Protein AF-A0A7R9UNY6-F1 (afdb_monomer)

InterPro domains:
  IPR018799 TRAF3-interacting protein 1 [PTHR31363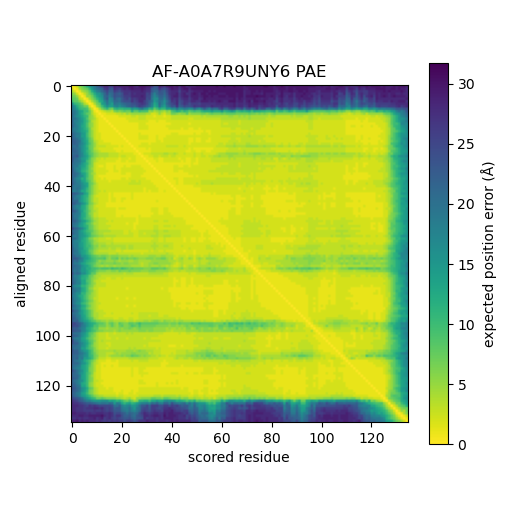] (15-130)
  IPR040468 TRAF3-interacting protein 1, N-terminal [PF10243] (16-125)
  IPR042576 TRAF3-interacting protein 1, N-terminal domain superfamily [G3DSA:1.10.418.50] (14-132)

Radius of gyration: 16.56 Å; Cα contacts (8 Å, |Δi|>4): 130; chains: 1; bounding box: 42×51×49 Å

Structure (mmCIF, N/CA/C/O backbone):
data_AF-A0A7R9UNY6-F1
#
_entry.id   AF-A0A7R9UNY6-F1
#
loop_
_atom_site.group_PDB
_atom_site.id
_atom_site.type_symbol
_atom_site.label_atom_id
_atom_site.label_alt_id
_atom_site.label_comp_id
_atom_site.label_asym_id
_atom_site.label_entity_id
_atom_site.label_seq_id
_atom_site.pdbx_PDB_ins_code
_atom_site.Cartn_x
_atom_site.Cartn_y
_atom_site.Cartn_z
_atom_site.occupancy
_atom_site.B_iso_or_equiv
_atom_site.auth_seq_id
_atom_site.auth_comp_id
_atom_site.auth_asym_id
_atom_site.auth_atom_id
_atom_site.pdbx_PDB_model_num
ATOM 1 N N . MET A 1 1 ? 22.521 -38.768 -26.099 1.00 40.94 1 MET A N 1
ATOM 2 C CA . MET A 1 1 ? 22.878 -37.337 -26.004 1.00 40.94 1 MET A CA 1
ATOM 3 C C . MET A 1 1 ? 21.891 -36.670 -25.063 1.00 40.94 1 MET A C 1
ATOM 5 O O . MET A 1 1 ? 20.779 -36.364 -25.465 1.00 40.94 1 MET A O 1
ATOM 9 N N . ALA A 1 2 ? 22.255 -36.593 -23.783 1.00 45.62 2 ALA A N 1
ATOM 10 C CA . ALA A 1 2 ? 21.424 -36.016 -22.734 1.00 45.62 2 ALA A CA 1
ATOM 11 C C . ALA A 1 2 ? 21.768 -34.532 -22.574 1.00 45.62 2 ALA A C 1
ATOM 13 O O . ALA A 1 2 ? 22.939 -34.171 -22.504 1.00 45.62 2 ALA A O 1
ATOM 14 N N . GLY A 1 3 ? 20.742 -33.692 -22.529 1.00 42.59 3 GLY A N 1
ATOM 15 C CA . GLY A 1 3 ? 20.882 -32.250 -22.363 1.00 42.59 3 GLY A CA 1
ATOM 16 C C . GLY A 1 3 ? 19.524 -31.570 -22.271 1.00 42.59 3 GLY A C 1
ATOM 17 O O . GLY A 1 3 ? 19.276 -30.595 -22.972 1.00 42.59 3 GLY A O 1
ATOM 18 N N . LEU A 1 4 ? 18.620 -32.115 -21.449 1.00 45.69 4 LEU A N 1
ATOM 19 C CA . LEU A 1 4 ? 17.425 -31.392 -21.021 1.00 45.69 4 LEU A CA 1
ATOM 20 C C . LEU A 1 4 ? 17.904 -30.160 -20.247 1.00 45.69 4 LEU A C 1
ATOM 22 O O . LEU A 1 4 ? 18.421 -30.277 -19.138 1.00 45.69 4 LEU A O 1
ATOM 26 N N . ARG A 1 5 ? 17.780 -28.984 -20.871 1.00 49.97 5 ARG A N 1
ATOM 27 C CA . ARG A 1 5 ? 17.900 -27.685 -20.204 1.00 49.97 5 ARG A CA 1
ATOM 28 C C . ARG A 1 5 ? 16.877 -27.661 -19.071 1.00 49.97 5 ARG A C 1
ATOM 30 O O . ARG A 1 5 ? 15.694 -27.443 -19.309 1.00 49.97 5 ARG A O 1
ATOM 37 N N . LEU A 1 6 ? 17.342 -27.903 -17.851 1.00 50.88 6 LEU A N 1
ATOM 38 C CA . LEU A 1 6 ? 16.624 -27.519 -16.648 1.00 50.88 6 LEU A CA 1
ATOM 39 C C . LEU A 1 6 ? 16.452 -26.004 -16.743 1.00 50.88 6 LEU A C 1
ATOM 41 O O . LEU A 1 6 ? 17.433 -25.260 -16.714 1.00 50.88 6 LEU A O 1
ATOM 45 N N . HIS A 1 7 ? 15.220 -25.547 -16.948 1.00 54.34 7 HIS A N 1
ATOM 46 C CA . HIS A 1 7 ? 14.888 -24.170 -16.637 1.00 54.34 7 HIS A CA 1
ATOM 47 C C . HIS A 1 7 ? 15.286 -23.971 -15.173 1.00 54.34 7 HIS A C 1
ATOM 49 O O . HIS A 1 7 ? 14.813 -24.697 -14.303 1.00 54.34 7 HIS A O 1
ATOM 55 N N . ASP A 1 8 ? 16.224 -23.059 -14.928 1.00 51.81 8 ASP A N 1
ATOM 56 C CA . ASP A 1 8 ? 16.627 -22.616 -13.597 1.00 51.81 8 ASP A CA 1
ATOM 57 C C . ASP A 1 8 ? 15.397 -21.945 -12.965 1.00 51.81 8 ASP A C 1
ATOM 59 O O . ASP A 1 8 ? 15.185 -20.736 -13.073 1.00 51.81 8 ASP A O 1
ATOM 63 N N . GLU A 1 9 ? 14.491 -22.756 -12.417 1.00 55.16 9 GLU A N 1
ATOM 64 C CA . GLU A 1 9 ? 13.280 -22.313 -11.740 1.00 55.16 9 GLU A CA 1
ATOM 65 C C . GLU A 1 9 ? 13.723 -21.738 -10.391 1.00 55.16 9 GLU A C 1
ATOM 67 O O . GLU A 1 9 ? 13.683 -22.386 -9.341 1.00 55.16 9 GLU A O 1
ATOM 72 N N . LYS A 1 10 ? 14.273 -20.519 -10.434 1.00 73.44 10 LYS A N 1
ATOM 73 C CA . LYS A 1 10 ? 14.664 -19.773 -9.242 1.00 73.44 10 LYS A CA 1
ATOM 74 C C . LYS A 1 10 ? 13.431 -19.611 -8.374 1.00 73.44 10 LYS A C 1
ATOM 76 O O . LYS A 1 10 ? 12.559 -18.788 -8.655 1.00 73.44 10 LYS A O 1
ATOM 81 N N . ARG A 1 11 ? 13.373 -20.413 -7.308 1.00 84.12 11 ARG A N 1
ATOM 82 C CA . ARG A 1 11 ? 12.354 -20.285 -6.272 1.00 84.12 11 ARG A CA 1
ATOM 83 C C . ARG A 1 11 ? 12.286 -18.819 -5.834 1.00 84.12 11 ARG A C 1
ATOM 85 O O . ARG A 1 11 ? 13.337 -18.220 -5.579 1.00 84.12 11 ARG A O 1
ATOM 92 N N . PRO A 1 12 ? 11.082 -18.229 -5.766 1.00 91.69 12 PRO A N 1
ATOM 93 C CA . PRO A 1 12 ? 10.946 -16.850 -5.338 1.00 91.69 12 PRO A CA 1
ATOM 94 C C . PRO A 1 12 ? 11.483 -16.688 -3.908 1.00 91.69 12 PRO A C 1
ATOM 96 O O . PRO A 1 12 ? 11.432 -17.639 -3.120 1.00 91.69 12 PRO A O 1
ATOM 99 N N . PRO A 1 13 ? 11.994 -15.499 -3.547 1.00 95.44 13 PRO A N 1
ATOM 100 C CA . PRO A 1 13 ? 12.442 -15.238 -2.187 1.00 95.44 13 PRO A CA 1
ATOM 101 C C . PRO A 1 13 ? 11.347 -15.530 -1.161 1.00 95.44 13 PRO A C 1
ATOM 103 O O . PRO A 1 13 ? 10.162 -15.337 -1.434 1.00 95.44 13 PRO A O 1
ATOM 106 N N . GLN A 1 14 ? 11.740 -15.918 0.053 1.00 96.62 14 GLN A N 1
ATOM 107 C CA . GLN A 1 14 ? 10.787 -16.267 1.112 1.00 96.62 14 GLN A CA 1
ATOM 108 C C . GLN A 1 14 ? 9.784 -15.144 1.409 1.00 96.62 14 GLN A C 1
ATOM 110 O O . GLN A 1 14 ? 8.609 -15.428 1.603 1.00 96.62 14 GLN A O 1
ATOM 115 N N . PHE A 1 15 ? 10.202 -13.872 1.365 1.00 96.50 15 PHE A N 1
ATOM 116 C CA . PHE A 1 15 ? 9.286 -12.746 1.579 1.00 96.50 15 PHE A CA 1
ATOM 117 C C . PHE A 1 15 ? 8.194 -12.649 0.500 1.00 96.50 15 PHE A C 1
ATOM 119 O O . PHE A 1 15 ? 7.087 -12.226 0.799 1.00 96.50 15 PHE A O 1
ATOM 126 N N . VAL A 1 16 ? 8.465 -13.067 -0.742 1.00 97.88 16 VAL A N 1
ATOM 127 C CA . VAL A 1 16 ? 7.454 -13.096 -1.812 1.00 97.88 16 VAL A CA 1
ATOM 128 C C . VAL A 1 16 ? 6.431 -14.184 -1.520 1.00 97.88 16 VAL A C 1
ATOM 130 O O . VAL A 1 16 ? 5.231 -13.927 -1.550 1.00 97.88 16 VAL A O 1
ATOM 133 N N . VAL A 1 17 ? 6.913 -15.386 -1.194 1.00 97.69 17 VAL A N 1
ATOM 134 C CA . VAL A 1 17 ? 6.066 -16.533 -0.841 1.00 97.69 17 VAL A CA 1
ATOM 135 C C . VAL A 1 17 ? 5.190 -16.201 0.366 1.00 97.69 17 VAL A C 1
ATOM 137 O O . VAL A 1 17 ? 3.988 -16.453 0.346 1.00 97.69 17 VAL A O 1
ATOM 140 N N . GLN A 1 18 ? 5.770 -15.566 1.385 1.00 98.12 18 GLN A N 1
ATOM 141 C CA . GLN A 1 18 ? 5.042 -15.147 2.575 1.00 98.12 18 GLN A CA 1
ATOM 142 C C . GLN A 1 18 ? 3.929 -14.156 2.227 1.00 98.12 18 GLN A C 1
ATOM 144 O O . GLN A 1 18 ? 2.800 -14.357 2.662 1.00 98.12 18 GLN A O 1
ATOM 149 N N . THR A 1 19 ? 4.199 -13.139 1.400 1.00 98.25 19 THR A N 1
ATOM 150 C CA . THR A 1 19 ? 3.162 -12.197 0.943 1.00 98.25 19 THR A CA 1
ATOM 151 C C . THR A 1 19 ? 2.049 -12.903 0.172 1.00 98.25 19 THR A C 1
ATOM 153 O O . THR A 1 19 ? 0.876 -12.608 0.384 1.00 98.25 19 THR A O 1
ATOM 156 N N . GLN A 1 20 ? 2.388 -13.858 -0.701 1.00 98.25 20 GLN A N 1
ATOM 157 C CA . GLN A 1 20 ? 1.392 -14.643 -1.437 1.00 98.25 20 GLN A CA 1
ATOM 158 C C . GLN A 1 20 ? 0.479 -15.429 -0.492 1.00 98.25 20 GLN A C 1
ATOM 160 O O . GLN A 1 20 ? -0.733 -15.439 -0.689 1.00 98.25 20 GLN A O 1
ATOM 165 N N . MET A 1 21 ? 1.043 -16.048 0.547 1.00 97.25 21 MET A N 1
ATOM 166 C CA . MET A 1 21 ? 0.281 -16.817 1.531 1.00 97.25 21 MET A CA 1
ATOM 167 C C . MET A 1 21 ? -0.551 -15.927 2.457 1.00 97.25 21 MET A C 1
ATOM 169 O O . MET A 1 21 ? -1.710 -16.233 2.727 1.00 97.25 21 MET A O 1
ATOM 173 N N . THR A 1 22 ? 0.006 -14.833 2.978 1.00 97.25 22 THR A N 1
ATOM 174 C CA . THR A 1 22 ? -0.705 -13.991 3.949 1.00 97.25 22 THR A CA 1
ATOM 175 C C . THR A 1 22 ? -1.784 -13.161 3.269 1.00 97.25 22 THR A C 1
ATOM 177 O O . THR A 1 22 ? -2.957 -13.257 3.635 1.00 97.25 22 THR A O 1
ATOM 180 N N . LEU A 1 23 ? -1.405 -12.395 2.247 1.00 97.25 23 LEU A N 1
ATOM 181 C CA . LEU A 1 23 ? -2.290 -11.461 1.565 1.00 97.25 23 LEU A CA 1
ATOM 182 C C . LEU A 1 23 ? -3.210 -12.162 0.559 1.00 97.25 23 LEU A C 1
ATOM 184 O O . LEU A 1 23 ? -4.343 -11.729 0.383 1.00 97.25 23 LEU A O 1
ATOM 188 N N . GLY A 1 24 ? -2.790 -13.281 -0.042 1.00 96.81 24 GLY A N 1
ATOM 189 C CA . GLY A 1 24 ? -3.650 -14.071 -0.937 1.00 96.81 24 GLY A CA 1
ATOM 190 C C . GLY A 1 24 ? -4.854 -14.716 -0.239 1.00 96.81 24 GLY A C 1
ATOM 191 O O . GLY A 1 24 ? -5.814 -15.092 -0.899 1.00 96.81 24 GLY A O 1
ATOM 192 N N . ASN A 1 25 ? -4.834 -14.795 1.095 1.00 94.62 25 ASN A N 1
ATOM 193 C CA . ASN A 1 25 ? -5.989 -15.178 1.912 1.00 94.62 25 ASN A CA 1
ATOM 194 C C . ASN A 1 25 ? -6.919 -13.993 2.243 1.00 94.62 25 ASN A C 1
ATOM 196 O O . ASN A 1 25 ? -7.971 -14.195 2.839 1.00 94.62 25 ASN A O 1
ATOM 200 N N . VAL A 1 26 ? -6.510 -12.762 1.927 1.00 95.88 26 VAL A N 1
ATOM 201 C CA . VAL A 1 26 ? -7.267 -11.527 2.190 1.00 95.88 26 VAL A CA 1
ATOM 202 C C . VAL A 1 26 ? -7.914 -10.998 0.912 1.00 95.88 26 VAL A C 1
ATOM 204 O O . VAL A 1 26 ? -9.050 -10.536 0.949 1.00 95.88 26 VAL A O 1
ATOM 207 N N . ILE A 1 27 ? -7.204 -11.075 -0.217 1.00 96.62 27 ILE A N 1
ATOM 208 C CA . ILE A 1 27 ? -7.660 -10.553 -1.508 1.00 96.62 27 ILE A CA 1
ATOM 209 C C . ILE A 1 27 ? -7.579 -11.621 -2.597 1.00 96.62 27 ILE A C 1
ATOM 211 O O . ILE A 1 27 ? -6.671 -12.449 -2.611 1.00 96.62 27 ILE A O 1
ATOM 215 N N . THR A 1 28 ? -8.492 -11.558 -3.566 1.00 94.31 28 THR A N 1
ATOM 216 C CA . THR A 1 28 ? -8.493 -12.454 -4.741 1.00 94.31 28 THR A CA 1
ATOM 217 C C . THR A 1 28 ? -7.907 -11.799 -5.995 1.00 94.31 28 THR A C 1
ATOM 219 O O . THR A 1 28 ? -7.582 -12.480 -6.972 1.00 94.31 28 THR A O 1
ATOM 222 N N . ARG A 1 29 ? -7.737 -10.473 -5.975 1.00 94.62 29 ARG A N 1
ATOM 223 C CA . ARG A 1 29 ? -7.187 -9.666 -7.067 1.00 94.62 29 ARG A CA 1
ATOM 224 C C . ARG A 1 29 ? -6.439 -8.445 -6.510 1.00 94.62 29 ARG A C 1
ATOM 226 O O . ARG A 1 29 ? -6.810 -7.948 -5.458 1.00 94.62 29 ARG A O 1
ATOM 233 N N . PRO A 1 30 ? -5.412 -7.932 -7.206 1.00 96.25 30 PRO A N 1
ATOM 234 C CA . PRO A 1 30 ? -4.759 -8.521 -8.378 1.00 96.25 30 PRO A CA 1
ATOM 235 C C . PRO A 1 30 ? -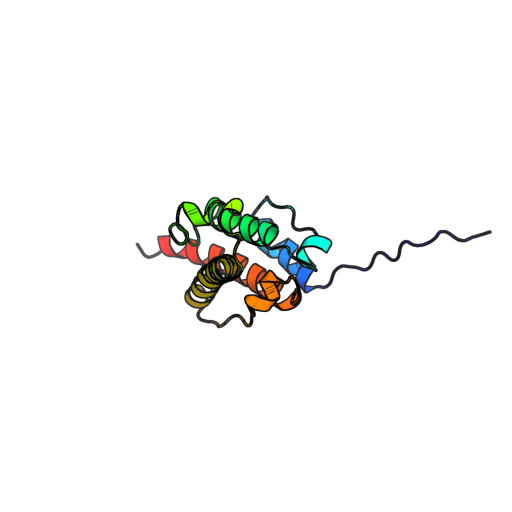4.018 -9.830 -8.041 1.00 96.25 30 PRO A C 1
ATOM 237 O O . PRO A 1 30 ? -3.788 -10.150 -6.878 1.00 96.25 30 PRO A O 1
ATOM 240 N N . ARG A 1 31 ? -3.624 -10.609 -9.061 1.00 96.94 31 ARG A N 1
ATOM 241 C CA . ARG A 1 31 ? -2.847 -11.842 -8.841 1.00 96.94 31 ARG A CA 1
ATOM 242 C C . ARG A 1 31 ? -1.465 -11.509 -8.277 1.00 96.94 31 ARG A C 1
ATOM 244 O O . ARG A 1 31 ? -0.676 -10.818 -8.922 1.00 96.94 31 ARG A O 1
ATOM 251 N N . LEU A 1 32 ? -1.149 -12.068 -7.114 1.00 97.69 32 LEU A N 1
ATOM 252 C CA . LEU A 1 32 ? 0.121 -11.872 -6.413 1.00 97.69 32 LEU A CA 1
ATOM 253 C C . LEU A 1 32 ? 1.231 -12.737 -7.028 1.00 97.69 32 LEU A C 1
ATOM 255 O O . LEU A 1 32 ? 1.642 -13.744 -6.464 1.00 97.69 32 LEU A O 1
ATOM 259 N N . THR A 1 33 ? 1.698 -12.399 -8.227 1.00 96.94 33 THR A N 1
ATOM 260 C CA . THR A 1 33 ? 2.770 -13.162 -8.891 1.00 96.94 33 THR A CA 1
ATOM 261 C C . THR A 1 33 ? 4.151 -12.740 -8.388 1.00 96.94 33 THR A C 1
ATOM 263 O O . THR A 1 33 ? 4.361 -11.582 -8.025 1.00 96.94 33 THR A O 1
ATOM 266 N N . ALA A 1 34 ? 5.119 -13.660 -8.398 1.00 96.25 34 ALA A N 1
ATOM 267 C CA . ALA A 1 34 ? 6.480 -13.351 -7.961 1.00 96.25 34 ALA A CA 1
ATOM 268 C C . ALA A 1 34 ? 7.136 -12.183 -8.731 1.00 96.25 34 ALA A C 1
ATOM 270 O O . ALA A 1 34 ? 7.721 -11.325 -8.073 1.00 96.25 34 ALA A O 1
ATOM 271 N N . PRO A 1 35 ? 7.007 -12.060 -10.071 1.00 95.75 35 PRO A N 1
ATOM 272 C CA . PRO A 1 35 ? 7.557 -10.916 -10.802 1.00 95.75 35 PRO A CA 1
ATOM 273 C C . PRO A 1 35 ? 6.978 -9.569 -10.353 1.00 95.75 35 PRO A C 1
ATOM 275 O O . PRO A 1 35 ? 7.725 -8.604 -10.200 1.00 95.75 35 PRO A O 1
ATOM 278 N N . LEU A 1 36 ? 5.667 -9.507 -10.089 1.00 96.56 36 LEU A N 1
ATOM 279 C CA . LEU A 1 36 ? 5.021 -8.286 -9.601 1.00 96.56 36 LEU A CA 1
ATOM 280 C C . LEU A 1 36 ? 5.450 -7.958 -8.171 1.00 96.56 36 LEU A C 1
ATOM 282 O O . LEU A 1 36 ? 5.704 -6.804 -7.866 1.00 96.56 36 LEU A O 1
ATOM 286 N N . LEU A 1 37 ? 5.595 -8.955 -7.299 1.00 97.19 37 LEU A N 1
ATOM 287 C CA . LEU A 1 37 ? 6.052 -8.730 -5.926 1.00 97.19 37 LEU A CA 1
ATOM 288 C C . LEU A 1 37 ? 7.548 -8.392 -5.834 1.00 97.19 37 LEU A C 1
ATOM 290 O O . LEU A 1 37 ? 7.961 -7.740 -4.879 1.00 97.19 37 LEU A O 1
ATOM 294 N N . LEU A 1 38 ? 8.361 -8.798 -6.813 1.00 96.50 38 LEU A N 1
ATOM 295 C CA . LEU A 1 38 ? 9.780 -8.438 -6.898 1.00 96.50 38 LEU A CA 1
ATOM 296 C C . LEU A 1 38 ? 10.016 -7.024 -7.438 1.00 96.50 38 LEU A C 1
ATOM 298 O O . LEU A 1 38 ? 11.039 -6.424 -7.124 1.00 96.50 38 LEU A O 1
ATOM 302 N N . LYS A 1 39 ? 9.102 -6.493 -8.252 1.00 96.00 39 LYS A N 1
ATOM 303 C CA . LYS A 1 39 ? 9.171 -5.118 -8.758 1.00 96.00 39 LYS A CA 1
ATOM 304 C C . LYS A 1 39 ? 7.760 -4.534 -8.863 1.00 96.00 39 LYS A C 1
ATOM 306 O O . LYS A 1 39 ? 7.237 -4.426 -9.972 1.00 96.00 39 LYS A O 1
ATOM 311 N N . PRO A 1 40 ? 7.127 -4.200 -7.726 1.00 94.50 40 PRO A N 1
ATOM 312 C CA . PRO A 1 40 ? 5.724 -3.814 -7.708 1.00 94.50 40 PRO A CA 1
ATOM 313 C C . PRO A 1 40 ? 5.540 -2.438 -8.350 1.00 94.50 40 PRO A C 1
ATOM 315 O O . PRO A 1 40 ? 6.025 -1.447 -7.806 1.00 94.50 40 PRO A O 1
ATOM 318 N N . PRO A 1 41 ? 4.851 -2.334 -9.502 1.00 94.75 41 PRO A N 1
ATOM 319 C CA . PRO A 1 41 ? 4.519 -1.034 -10.063 1.00 94.75 41 PRO A CA 1
ATOM 320 C C . PRO A 1 41 ? 3.427 -0.360 -9.221 1.00 94.75 41 PRO A C 1
ATOM 322 O O . PRO A 1 41 ? 2.600 -1.036 -8.607 1.00 94.75 41 PRO A O 1
ATOM 325 N N . PHE A 1 42 ? 3.355 0.973 -9.245 1.00 95.00 42 PHE A N 1
ATOM 326 C CA . PHE A 1 42 ? 2.383 1.718 -8.433 1.00 95.00 42 PHE A CA 1
ATOM 327 C C . PHE A 1 42 ? 0.932 1.244 -8.619 1.00 95.00 42 PHE A C 1
ATOM 329 O O . PHE A 1 42 ? 0.232 1.033 -7.636 1.00 95.00 42 PHE A O 1
ATOM 336 N N . HIS A 1 43 ? 0.486 1.007 -9.857 1.00 94.69 43 HIS A N 1
ATOM 337 C CA . HIS A 1 43 ? -0.887 0.554 -10.121 1.00 94.69 43 HIS A CA 1
ATOM 338 C C . HIS A 1 43 ? -1.212 -0.798 -9.463 1.00 94.69 43 HIS A C 1
ATOM 340 O O . HIS A 1 43 ? -2.355 -1.038 -9.084 1.00 94.69 43 HIS A O 1
ATOM 346 N N . PHE A 1 44 ? -0.216 -1.676 -9.312 1.00 96.50 44 PHE A N 1
ATOM 347 C CA . PHE A 1 44 ? -0.374 -2.963 -8.642 1.00 96.50 44 PHE A CA 1
ATOM 348 C C . PHE A 1 44 ? -0.524 -2.779 -7.130 1.00 96.50 44 PHE A C 1
ATOM 350 O O . PHE A 1 44 ? -1.433 -3.358 -6.542 1.00 96.50 44 PHE A O 1
ATOM 357 N N . LEU A 1 45 ? 0.301 -1.921 -6.516 1.00 97.50 45 LEU A N 1
ATOM 358 C CA . LEU A 1 45 ? 0.156 -1.561 -5.100 1.00 97.50 45 LEU A CA 1
ATOM 359 C C . LEU A 1 45 ? -1.187 -0.876 -4.836 1.00 97.50 45 LEU A C 1
ATOM 361 O O . LEU A 1 45 ? -1.889 -1.254 -3.907 1.00 97.50 45 LEU A O 1
ATOM 365 N N . HIS A 1 46 ? -1.577 0.077 -5.683 1.00 97.94 46 HIS A N 1
ATOM 366 C CA . HIS A 1 46 ? -2.863 0.769 -5.595 1.00 97.94 46 HIS A CA 1
ATOM 367 C C . HIS A 1 46 ? -4.039 -0.210 -5.612 1.00 97.94 46 HIS A C 1
ATOM 369 O O . HIS A 1 46 ? -4.862 -0.196 -4.697 1.00 97.94 46 HIS A O 1
ATOM 375 N N . ALA A 1 47 ? -4.055 -1.129 -6.581 1.00 97.88 47 ALA A N 1
ATOM 376 C CA . ALA A 1 47 ? -5.087 -2.154 -6.676 1.00 97.88 47 ALA A CA 1
ATOM 377 C C . ALA A 1 47 ? -5.117 -3.078 -5.448 1.00 97.88 47 ALA A C 1
ATOM 379 O O . ALA A 1 47 ? -6.198 -3.391 -4.960 1.00 97.88 47 ALA A O 1
ATOM 380 N N . ILE A 1 48 ? -3.954 -3.485 -4.924 1.00 98.38 48 ILE A N 1
ATOM 381 C CA . ILE A 1 48 ? -3.872 -4.283 -3.692 1.00 98.38 48 ILE A CA 1
ATOM 382 C C . ILE A 1 48 ? -4.502 -3.536 -2.514 1.00 98.38 48 ILE A C 1
ATOM 384 O O . ILE A 1 48 ? -5.342 -4.102 -1.818 1.00 98.38 48 ILE A O 1
ATOM 388 N N . LEU A 1 49 ? -4.100 -2.282 -2.283 1.00 98.31 49 LEU A N 1
ATOM 389 C CA . LEU A 1 49 ? -4.564 -1.521 -1.124 1.00 98.31 49 LEU A CA 1
ATOM 390 C C . LEU A 1 49 ? -6.076 -1.297 -1.178 1.00 98.31 49 LEU A C 1
ATOM 392 O O . LEU A 1 49 ? -6.754 -1.483 -0.170 1.00 98.31 49 LEU A O 1
ATOM 396 N N . LEU A 1 50 ? -6.618 -0.968 -2.353 1.00 97.69 50 LEU A N 1
ATOM 397 C CA . LEU A 1 50 ? -8.061 -0.805 -2.511 1.00 97.69 50 LEU A CA 1
ATOM 398 C C . LEU A 1 50 ? -8.826 -2.125 -2.404 1.00 97.69 50 LEU A C 1
ATOM 400 O O . LEU A 1 50 ? -9.916 -2.130 -1.835 1.00 97.69 50 LEU A O 1
ATOM 404 N N . GLU A 1 51 ? -8.280 -3.242 -2.893 1.00 98.00 51 GLU A N 1
ATOM 405 C CA . GLU A 1 51 ? -8.948 -4.534 -2.722 1.00 98.00 51 GLU A CA 1
ATOM 406 C C . GLU A 1 51 ? -8.968 -4.957 -1.248 1.00 98.00 51 GLU A C 1
ATOM 408 O O . GLU A 1 51 ? -9.978 -5.492 -0.798 1.00 98.00 51 GLU A O 1
ATOM 413 N N . VAL A 1 52 ? -7.917 -4.670 -0.469 1.00 97.94 52 VAL A N 1
ATOM 414 C CA . VAL A 1 52 ? -7.931 -4.904 0.987 1.00 97.94 52 VAL A CA 1
ATOM 415 C C . VAL A 1 52 ? -9.031 -4.075 1.648 1.00 97.94 52 VAL A C 1
ATOM 417 O O . VAL A 1 52 ? -9.837 -4.638 2.392 1.00 97.94 52 VAL A O 1
ATOM 420 N N . VAL A 1 53 ? -9.122 -2.776 1.332 1.00 96.50 53 VAL A N 1
ATOM 421 C CA . VAL A 1 53 ? -10.189 -1.899 1.852 1.00 96.50 53 VAL A CA 1
ATOM 422 C C . VAL A 1 53 ? -11.565 -2.458 1.486 1.00 96.50 53 VAL A C 1
ATOM 424 O O . VAL A 1 53 ? -12.440 -2.565 2.342 1.00 96.50 53 VAL A O 1
ATOM 427 N N . SER A 1 54 ? -11.751 -2.867 0.230 1.00 95.56 54 SER A N 1
ATOM 428 C CA . SER A 1 54 ? -13.023 -3.403 -0.258 1.00 95.56 54 SER A CA 1
ATOM 429 C C . SER A 1 54 ? -13.381 -4.762 0.350 1.00 95.56 54 SER A C 1
ATOM 431 O O . SER A 1 54 ? -14.561 -5.024 0.565 1.00 95.56 54 SER A O 1
ATOM 433 N N . SER A 1 55 ? -12.399 -5.636 0.585 1.00 95.38 55 SER A N 1
ATOM 434 C CA . SER A 1 55 ? -12.632 -7.023 1.020 1.00 95.38 55 SER A CA 1
ATOM 435 C C . SER A 1 55 ? -12.760 -7.155 2.534 1.00 95.38 55 SER A C 1
ATOM 437 O O . SER A 1 55 ? -13.401 -8.085 3.013 1.00 95.38 55 SER A O 1
ATOM 439 N N . THR A 1 56 ? -12.145 -6.242 3.291 1.00 95.38 56 THR A N 1
ATOM 440 C CA . THR A 1 56 ? -12.063 -6.330 4.761 1.00 95.38 56 THR A CA 1
ATOM 441 C C . THR A 1 56 ? -12.718 -5.162 5.487 1.00 95.38 56 THR A C 1
ATOM 443 O O . THR A 1 56 ? -12.983 -5.263 6.677 1.00 95.38 56 T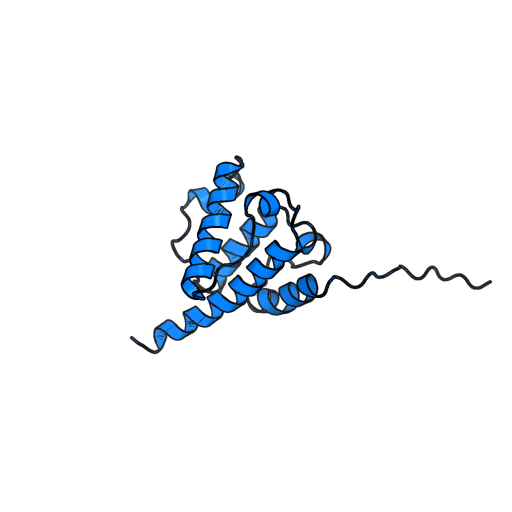HR A O 1
ATOM 446 N N . GLY A 1 57 ? -12.955 -4.036 4.808 1.00 95.12 57 GLY A N 1
ATOM 447 C CA . GLY A 1 57 ? -13.366 -2.787 5.450 1.00 95.12 57 GLY A CA 1
ATOM 448 C C . GLY A 1 57 ? -12.232 -2.042 6.166 1.00 95.12 57 GLY A C 1
ATOM 449 O O . GLY A 1 57 ? -12.435 -0.896 6.571 1.00 95.12 57 GLY A O 1
ATOM 450 N N . PHE A 1 58 ? -11.035 -2.629 6.277 1.00 95.50 58 PHE A N 1
ATOM 451 C CA . PHE A 1 58 ? -9.870 -1.977 6.873 1.00 95.50 58 PHE A CA 1
ATOM 452 C C . PHE A 1 58 ? -9.500 -0.713 6.090 1.00 95.50 58 PHE A C 1
ATOM 454 O O . PHE A 1 58 ? -9.285 -0.765 4.880 1.00 95.50 58 PHE A O 1
ATOM 461 N N . GLY A 1 59 ? -9.433 0.436 6.765 1.00 95.38 59 GLY A N 1
ATOM 462 C CA . GLY A 1 59 ? -9.174 1.722 6.106 1.00 95.38 59 GLY A CA 1
ATOM 463 C C . GLY A 1 59 ? -10.359 2.273 5.305 1.00 95.38 59 GLY A C 1
ATOM 464 O O . GLY A 1 59 ? -10.171 3.105 4.413 1.00 95.38 59 GLY A O 1
ATOM 465 N N . ARG A 1 60 ? -11.594 1.846 5.599 1.00 95.00 60 ARG A N 1
ATOM 466 C CA . ARG A 1 60 ? -12.799 2.461 5.025 1.00 95.00 60 ARG A CA 1
ATOM 467 C C . ARG A 1 60 ? -12.820 3.965 5.320 1.00 95.00 60 ARG A C 1
ATOM 469 O O . ARG A 1 60 ? -12.733 4.384 6.467 1.00 95.00 60 ARG A O 1
ATOM 476 N N . GLY A 1 61 ? -12.954 4.773 4.269 1.00 94.06 61 GLY A N 1
ATOM 477 C CA . GLY A 1 61 ? -12.933 6.237 4.370 1.00 94.06 61 GLY A CA 1
ATOM 478 C C . GLY A 1 61 ? -11.534 6.864 4.430 1.00 94.06 61 GLY A C 1
ATOM 479 O O . GLY A 1 61 ? -11.436 8.081 4.531 1.00 94.06 61 GLY A O 1
ATOM 480 N N . LEU A 1 62 ? -10.456 6.072 4.329 1.00 96.56 62 LEU A N 1
ATOM 481 C CA . LEU A 1 62 ? -9.078 6.585 4.319 1.00 96.56 62 LEU A CA 1
ATOM 482 C C . LEU A 1 62 ? -8.754 7.406 3.058 1.00 96.56 62 LEU A C 1
ATOM 484 O O . LEU A 1 62 ? -7.967 8.355 3.110 1.00 96.56 62 LEU A O 1
ATOM 488 N N . TYR A 1 63 ? -9.336 7.011 1.925 1.00 97.50 63 TYR A N 1
ATOM 489 C CA . TYR A 1 63 ? -9.057 7.576 0.607 1.00 97.50 63 TYR A CA 1
ATOM 490 C C . TYR A 1 63 ? -10.216 8.428 0.091 1.00 97.50 63 TYR A C 1
ATOM 492 O O . TYR A 1 63 ? -11.381 8.056 0.244 1.00 97.50 63 TYR A O 1
ATOM 500 N N . SER A 1 64 ? -9.888 9.552 -0.549 1.00 96.12 64 SER A N 1
ATOM 501 C CA . SER A 1 64 ? -10.863 10.400 -1.244 1.00 96.12 64 SER A CA 1
ATOM 502 C C . SER A 1 64 ? -11.329 9.767 -2.560 1.00 96.12 64 SER A C 1
ATOM 504 O O . SER A 1 64 ? -10.704 8.837 -3.071 1.00 96.12 64 SER A O 1
ATOM 506 N N . ALA A 1 65 ? -12.408 10.293 -3.149 1.00 94.44 65 ALA A N 1
ATOM 507 C CA . ALA A 1 65 ? -12.937 9.798 -4.422 1.00 94.44 65 ALA A CA 1
ATOM 508 C C . ALA A 1 65 ? -11.905 9.875 -5.566 1.00 94.44 65 ALA A C 1
ATOM 510 O O . ALA A 1 65 ? -11.850 8.983 -6.414 1.00 94.44 65 ALA A O 1
ATOM 511 N N . GLU A 1 66 ? -11.055 10.902 -5.565 1.00 93.38 66 GLU A N 1
ATOM 512 C CA . GLU A 1 66 ? -9.970 11.068 -6.531 1.00 93.38 66 GLU A CA 1
ATOM 513 C C . GLU A 1 66 ? -8.896 9.988 -6.354 1.00 93.38 66 GLU A C 1
ATOM 515 O O . GLU A 1 66 ? -8.414 9.416 -7.332 1.00 93.38 66 GLU A O 1
ATOM 520 N N . GLU A 1 67 ? -8.556 9.664 -5.105 1.00 95.88 67 GLU A N 1
ATOM 521 C CA . GLU A 1 67 ? -7.549 8.657 -4.764 1.00 95.88 67 GLU A CA 1
ATOM 522 C C . GLU A 1 67 ? -7.993 7.230 -5.109 1.00 95.88 67 GLU A C 1
ATOM 524 O O . GLU A 1 67 ? -7.145 6.368 -5.355 1.00 95.88 67 GLU A O 1
ATOM 529 N N . LEU A 1 68 ? -9.302 6.972 -5.199 1.00 93.69 68 LEU A N 1
ATOM 530 C CA . LEU A 1 68 ? -9.831 5.682 -5.656 1.00 93.69 68 LEU A CA 1
ATOM 531 C C . LEU A 1 68 ? -9.537 5.410 -7.141 1.00 93.69 68 LEU A C 1
ATOM 533 O O . LEU A 1 68 ? -9.570 4.258 -7.576 1.00 93.69 68 LEU A O 1
ATOM 537 N N . ASN A 1 69 ? -9.207 6.439 -7.927 1.00 90.44 69 ASN A N 1
ATOM 538 C CA . ASN A 1 69 ? -8.862 6.302 -9.336 1.00 90.44 69 ASN A CA 1
ATOM 539 C C . ASN A 1 69 ? -7.355 6.501 -9.552 1.00 90.44 69 ASN A C 1
ATOM 541 O O . ASN A 1 69 ? -6.858 7.625 -9.607 1.00 90.44 69 ASN A O 1
ATOM 545 N N . SER A 1 70 ? -6.621 5.408 -9.782 1.00 85.38 70 SER A N 1
ATOM 546 C CA . SER A 1 70 ? -5.168 5.456 -10.023 1.00 85.38 70 SER A CA 1
ATOM 547 C C . SER A 1 70 ? -4.755 6.355 -11.194 1.00 85.38 70 SER A C 1
ATOM 549 O O . SER A 1 70 ? -3.642 6.879 -11.185 1.00 85.38 70 SER A O 1
ATOM 551 N N . LYS A 1 71 ? -5.644 6.603 -12.169 1.00 89.00 71 LYS A N 1
ATOM 552 C CA . LYS A 1 71 ? -5.389 7.520 -13.295 1.00 89.00 71 LYS A CA 1
ATOM 553 C C . LYS A 1 71 ? -5.316 8.991 -12.880 1.00 89.00 71 LYS A C 1
ATOM 555 O O . LYS A 1 71 ? -4.831 9.797 -13.664 1.00 89.00 71 LYS A O 1
ATOM 560 N N . LEU A 1 72 ? -5.798 9.342 -11.688 1.00 89.25 72 LEU A N 1
ATOM 561 C CA . LEU A 1 72 ? -5.697 10.692 -11.125 1.00 89.25 72 LEU A CA 1
ATOM 562 C C . LEU A 1 72 ? -4.430 10.863 -10.268 1.00 89.25 72 LEU A C 1
ATOM 564 O O . LEU A 1 72 ? -3.994 11.983 -10.018 1.00 89.25 72 LEU A O 1
ATOM 568 N N . LEU A 1 73 ? -3.773 9.763 -9.887 1.00 92.50 73 LEU A N 1
ATOM 569 C CA . LEU A 1 73 ? -2.532 9.751 -9.104 1.00 92.50 73 LEU A CA 1
ATOM 570 C C . LEU A 1 73 ? -1.295 9.698 -10.019 1.00 92.50 73 LEU A C 1
ATOM 572 O O . LEU A 1 73 ? -0.448 8.808 -9.917 1.00 92.50 73 LEU A O 1
ATOM 576 N N . LEU A 1 74 ? -1.199 10.655 -10.947 1.00 89.12 74 LEU A N 1
ATOM 577 C CA . LEU A 1 74 ? -0.129 10.708 -11.956 1.00 89.12 74 LEU A CA 1
ATOM 578 C C . LEU A 1 74 ? 1.187 11.267 -11.407 1.00 89.12 74 LEU A C 1
ATOM 580 O O . LEU A 1 74 ? 2.266 10.917 -11.882 1.00 89.12 74 LEU A O 1
ATOM 584 N N . HIS A 1 75 ? 1.106 12.144 -10.407 1.00 92.12 75 HIS A N 1
ATOM 585 C CA . HIS A 1 75 ? 2.271 12.812 -9.844 1.00 92.12 75 HIS A CA 1
ATOM 586 C C . HIS A 1 75 ? 2.852 12.019 -8.678 1.00 92.12 75 HIS A C 1
ATOM 588 O O . HIS A 1 75 ? 2.128 11.578 -7.785 1.00 92.12 75 HIS A O 1
ATOM 594 N N . ARG A 1 76 ? 4.183 11.916 -8.639 1.00 93.69 76 ARG A N 1
ATOM 595 C CA . ARG A 1 76 ? 4.917 11.207 -7.584 1.00 93.69 76 ARG A CA 1
ATOM 596 C C . ARG A 1 76 ? 4.483 11.593 -6.157 1.00 93.69 76 ARG A C 1
ATOM 598 O O . ARG A 1 76 ? 4.264 10.674 -5.373 1.00 93.69 76 ARG A O 1
ATOM 605 N N . PRO A 1 77 ? 4.287 12.880 -5.797 1.00 95.69 77 PRO A N 1
ATOM 606 C CA . PRO A 1 77 ? 3.826 13.238 -4.454 1.00 95.69 77 PRO A CA 1
ATOM 607 C C . PRO A 1 77 ? 2.459 12.643 -4.095 1.00 95.69 77 PRO A C 1
ATOM 609 O O . PRO A 1 77 ? 2.267 12.202 -2.967 1.00 95.69 77 PRO A O 1
ATOM 612 N N . LEU A 1 78 ? 1.530 12.565 -5.055 1.00 95.88 78 LEU A N 1
ATOM 613 C CA . LEU A 1 78 ? 0.206 11.971 -4.839 1.00 95.88 78 LEU A CA 1
ATOM 614 C C . LEU A 1 78 ? 0.305 10.459 -4.611 1.00 95.88 78 LEU A C 1
ATOM 616 O O . LEU A 1 78 ? -0.329 9.923 -3.707 1.00 95.88 78 LEU A O 1
ATOM 620 N N . GLN A 1 79 ? 1.156 9.777 -5.381 1.00 96.25 79 GLN A N 1
ATOM 621 C CA . GLN A 1 79 ? 1.423 8.348 -5.198 1.00 96.25 79 GLN A CA 1
ATOM 622 C C . GLN A 1 79 ? 2.057 8.063 -3.832 1.00 96.25 79 GLN A C 1
ATOM 624 O O . GLN A 1 79 ? 1.666 7.119 -3.145 1.00 96.25 79 GLN A O 1
ATOM 629 N N . MET A 1 80 ? 3.008 8.904 -3.416 1.00 97.31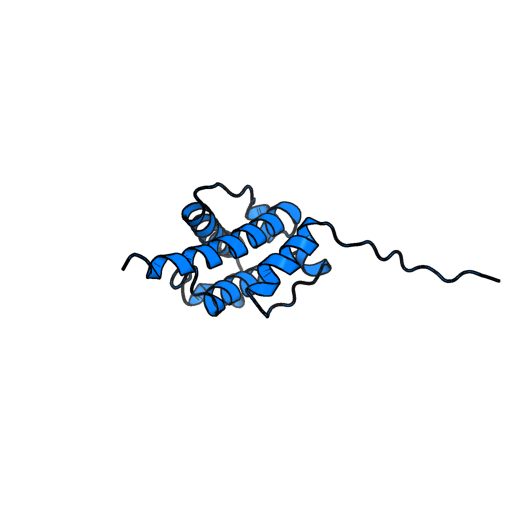 80 MET A N 1
ATOM 630 C CA . MET A 1 80 ? 3.636 8.796 -2.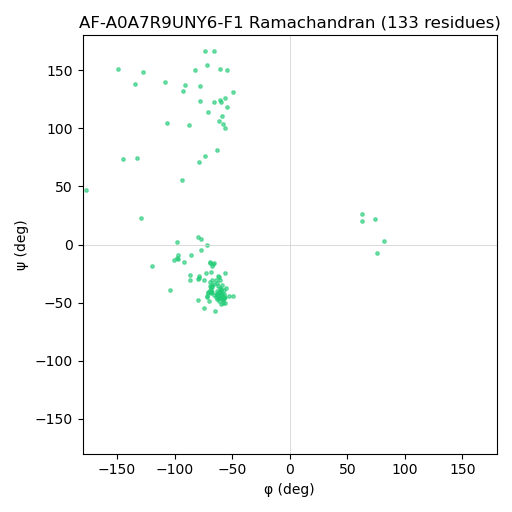102 1.00 97.31 80 MET A CA 1
ATOM 631 C C . MET A 1 80 ? 2.620 9.001 -0.977 1.00 97.31 80 MET A C 1
ATOM 633 O O . MET A 1 80 ? 2.572 8.186 -0.061 1.00 97.31 80 MET A O 1
ATOM 637 N N . LEU A 1 81 ? 1.778 10.036 -1.058 1.00 97.75 81 LEU A N 1
ATOM 638 C CA . LEU A 1 81 ? 0.725 10.281 -0.067 1.00 97.75 81 LEU A CA 1
ATOM 639 C C . LEU A 1 81 ? -0.254 9.104 0.026 1.00 97.75 81 LEU A C 1
ATOM 641 O O . LEU A 1 81 ? -0.587 8.677 1.131 1.00 97.75 81 LEU A O 1
ATOM 645 N N . PHE A 1 82 ? -0.648 8.531 -1.112 1.00 98.31 82 PHE A N 1
ATOM 646 C CA . PHE A 1 82 ? -1.550 7.382 -1.160 1.00 98.31 82 PHE A CA 1
ATOM 647 C C . PHE A 1 82 ? -1.003 6.166 -0.388 1.00 98.31 82 PHE A C 1
ATOM 649 O O . PHE A 1 82 ? -1.710 5.575 0.434 1.00 98.31 82 PHE A O 1
ATOM 656 N N . ILE A 1 83 ? 0.266 5.802 -0.609 1.00 97.88 83 ILE A N 1
ATOM 657 C CA . ILE A 1 83 ? 0.907 4.684 0.104 1.00 97.88 83 ILE A CA 1
ATOM 658 C C . ILE A 1 83 ? 1.171 5.049 1.574 1.00 97.88 83 ILE A C 1
ATOM 660 O O . ILE A 1 83 ? 0.936 4.229 2.463 1.00 97.88 83 ILE A O 1
ATOM 664 N N . ALA A 1 84 ? 1.611 6.281 1.848 1.00 97.88 84 ALA A N 1
ATOM 665 C CA . ALA A 1 84 ? 1.925 6.746 3.198 1.00 97.88 84 ALA A CA 1
ATOM 666 C C . ALA A 1 84 ? 0.702 6.735 4.131 1.00 97.88 84 ALA A C 1
ATOM 668 O O . ALA A 1 84 ? 0.844 6.391 5.302 1.00 97.88 84 ALA A O 1
ATOM 669 N N . LYS A 1 85 ? -0.498 7.044 3.620 1.00 98.25 85 LYS A N 1
ATOM 670 C CA . LYS A 1 85 ? -1.753 6.957 4.385 1.00 98.25 85 LYS A CA 1
ATOM 671 C C . LYS A 1 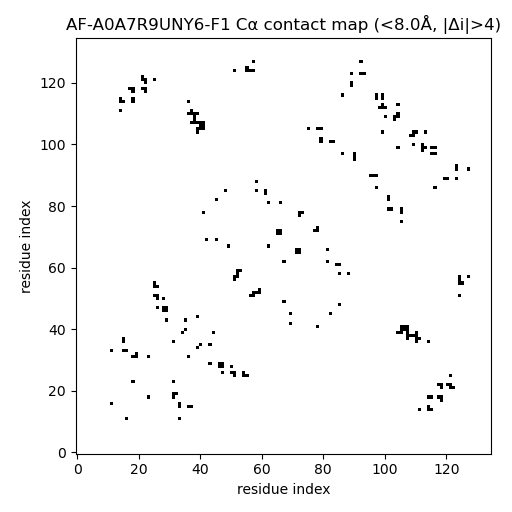85 ? -2.005 5.549 4.927 1.00 98.25 85 LYS A C 1
ATOM 673 O O . LYS A 1 85 ? -2.244 5.388 6.121 1.00 98.25 85 LYS A O 1
ATOM 678 N N . MET A 1 86 ? -1.918 4.528 4.072 1.00 98.25 86 MET A N 1
ATOM 679 C CA . MET A 1 86 ? -2.120 3.142 4.510 1.00 98.25 86 MET A CA 1
ATOM 680 C C . MET A 1 86 ? -0.998 2.671 5.428 1.00 98.25 86 MET A C 1
ATOM 682 O O . MET A 1 86 ? -1.259 1.998 6.418 1.00 98.25 86 MET A O 1
ATOM 686 N N . LEU A 1 87 ? 0.247 3.055 5.137 1.00 97.81 87 LEU A N 1
ATOM 687 C CA . LEU A 1 87 ? 1.385 2.761 6.005 1.00 97.81 87 LEU A CA 1
ATOM 688 C C . LEU A 1 87 ? 1.172 3.312 7.422 1.00 97.81 87 LEU A C 1
ATOM 690 O O . LEU A 1 87 ? 1.386 2.593 8.396 1.00 97.81 87 LEU A O 1
ATOM 694 N N . ALA A 1 88 ? 0.713 4.561 7.539 1.00 97.00 88 ALA A N 1
ATOM 695 C CA . ALA A 1 88 ? 0.402 5.180 8.822 1.00 97.00 88 ALA A CA 1
ATOM 696 C C . ALA A 1 88 ? -0.721 4.434 9.558 1.00 97.00 88 ALA A C 1
ATOM 698 O O . ALA A 1 88 ? -0.586 4.168 10.751 1.00 97.00 88 ALA A O 1
ATOM 699 N N . LEU A 1 89 ? -1.786 4.045 8.847 1.00 96.62 89 LEU A N 1
ATOM 700 C CA . LEU A 1 89 ? -2.883 3.269 9.423 1.00 96.62 89 LEU A CA 1
ATOM 701 C C . LEU A 1 89 ? -2.415 1.894 9.928 1.00 96.62 89 LEU A C 1
ATOM 703 O O . LEU A 1 89 ? -2.741 1.516 11.049 1.00 96.62 89 LEU A O 1
ATOM 707 N N . VAL A 1 90 ? -1.617 1.167 9.141 1.00 96.69 90 VAL A N 1
ATOM 708 C CA . VAL A 1 90 ? -1.049 -0.133 9.542 1.00 96.69 90 VAL A CA 1
ATOM 709 C C . VAL A 1 90 ? -0.159 0.019 10.776 1.00 96.69 90 VAL A C 1
ATOM 711 O O . VAL A 1 90 ? -0.304 -0.744 11.728 1.00 96.69 90 VAL A O 1
ATOM 714 N N . ASN A 1 91 ? 0.718 1.025 10.803 1.00 94.81 91 ASN A N 1
ATOM 715 C CA . ASN A 1 91 ? 1.576 1.282 11.961 1.00 94.81 91 ASN A CA 1
ATOM 716 C C . ASN A 1 91 ? 0.756 1.613 13.218 1.00 94.81 91 ASN A C 1
ATOM 718 O O . ASN A 1 91 ? 1.085 1.136 14.303 1.00 94.81 91 ASN A O 1
ATOM 722 N N . ALA A 1 92 ? -0.314 2.402 13.077 1.00 94.31 92 ALA A N 1
ATOM 723 C CA . ALA A 1 92 ? -1.210 2.741 14.179 1.00 94.31 92 ALA A CA 1
ATOM 724 C C . ALA A 1 92 ? -1.974 1.513 14.697 1.00 94.31 92 ALA A C 1
ATOM 726 O O . ALA A 1 92 ? -2.041 1.307 15.905 1.00 94.31 92 ALA A O 1
ATOM 727 N N . ALA A 1 93 ? -2.489 0.671 13.796 1.00 94.06 93 ALA A N 1
ATOM 728 C CA . ALA A 1 93 ? -3.228 -0.540 14.152 1.00 94.06 93 ALA A CA 1
ATOM 729 C C . ALA A 1 93 ? -2.353 -1.588 14.862 1.00 94.06 93 ALA A C 1
ATOM 731 O O . ALA A 1 93 ? -2.836 -2.308 15.731 1.00 94.06 93 ALA A O 1
ATOM 732 N N . LEU A 1 94 ? -1.068 -1.681 14.500 1.00 93.38 94 LEU A N 1
ATOM 733 C CA . LEU A 1 94 ? -0.146 -2.680 15.054 1.00 93.38 94 LEU A CA 1
ATOM 734 C C . LEU A 1 94 ? 0.719 -2.160 16.208 1.00 93.38 94 LEU A C 1
ATOM 736 O O . LEU A 1 94 ? 1.395 -2.950 16.864 1.00 93.38 94 LEU A O 1
ATOM 740 N N . GLY A 1 95 ? 0.750 -0.844 16.438 1.00 91.31 95 GLY A N 1
ATOM 741 C CA . GLY A 1 95 ? 1.632 -0.223 17.428 1.00 91.31 95 GLY A CA 1
ATOM 742 C C . GLY A 1 95 ? 3.126 -0.408 17.128 1.00 91.31 95 GLY A C 1
ATOM 743 O O . GLY A 1 95 ? 3.951 -0.308 18.035 1.00 91.31 95 GLY A O 1
ATOM 744 N N . GLN A 1 96 ? 3.491 -0.704 15.876 1.00 84.44 96 GLN A N 1
ATOM 745 C CA . GLN A 1 96 ? 4.869 -0.974 15.458 1.00 84.44 96 GLN A CA 1
ATOM 746 C C . GLN A 1 96 ? 5.213 -0.217 14.168 1.00 84.44 96 GLN A C 1
ATOM 748 O O . GLN A 1 96 ? 4.401 -0.192 13.242 1.00 84.44 96 GLN A O 1
ATOM 753 N N . PRO A 1 97 ? 6.414 0.384 14.066 1.00 86.25 97 PRO A N 1
ATOM 754 C CA . PRO A 1 97 ? 6.826 1.088 12.861 1.00 86.25 97 PRO A CA 1
ATOM 755 C C . PRO A 1 97 ? 7.279 0.113 11.766 1.00 86.25 97 PRO A C 1
ATOM 757 O O . PRO A 1 97 ? 8.225 -0.654 11.942 1.00 86.25 97 PRO A O 1
ATOM 760 N N . CYS A 1 98 ? 6.654 0.191 10.595 1.00 90.75 98 CYS A N 1
ATOM 761 C CA . CYS A 1 98 ? 7.148 -0.446 9.381 1.00 90.75 98 CYS A CA 1
ATOM 762 C C . CYS A 1 98 ? 8.304 0.367 8.766 1.00 90.75 98 CYS A C 1
ATOM 764 O O . CYS A 1 98 ? 8.227 1.589 8.641 1.00 90.75 98 CYS A O 1
ATOM 766 N N . LEU A 1 99 ? 9.365 -0.323 8.336 1.00 91.94 99 LEU A N 1
ATOM 767 C CA . LEU A 1 99 ? 10.587 0.275 7.776 1.00 91.94 99 LEU A CA 1
ATOM 768 C C . LEU A 1 99 ? 10.461 0.693 6.299 1.00 91.94 99 LEU A C 1
ATOM 770 O O . LEU A 1 99 ? 11.457 1.058 5.670 1.00 91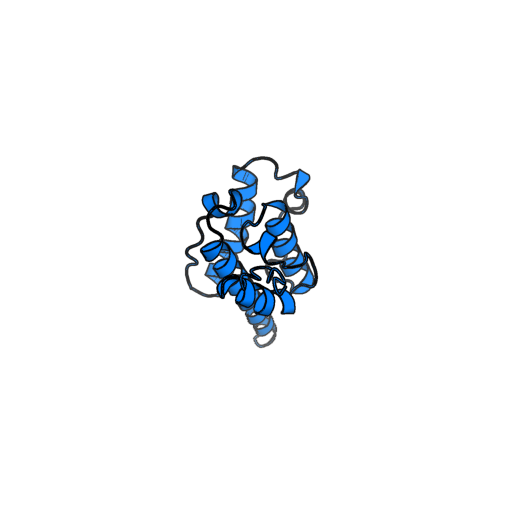.94 99 LEU A O 1
ATOM 774 N N . LEU A 1 100 ? 9.258 0.610 5.723 1.00 96.31 100 LEU A N 1
ATOM 775 C CA . LEU A 1 100 ? 9.020 0.915 4.319 1.00 96.31 100 LEU A CA 1
ATOM 776 C C . LEU A 1 100 ? 9.409 2.358 3.987 1.00 96.31 100 LEU A C 1
ATOM 778 O O . LEU A 1 100 ? 8.835 3.323 4.494 1.00 96.31 100 LEU A O 1
ATOM 782 N N . ARG A 1 101 ? 10.320 2.499 3.026 1.00 96.06 101 ARG A N 1
ATOM 783 C CA . ARG A 1 101 ? 10.609 3.774 2.371 1.00 96.06 101 ARG A CA 1
ATOM 784 C C . ARG A 1 101 ? 9.680 3.976 1.182 1.00 96.06 101 ARG A C 1
ATOM 786 O O . ARG A 1 101 ? 9.885 3.385 0.123 1.00 96.06 101 ARG A O 1
ATOM 793 N N . VAL A 1 102 ? 8.660 4.814 1.359 1.00 96.31 102 VAL A N 1
ATOM 794 C CA . VAL A 1 102 ? 7.599 5.021 0.357 1.00 96.31 102 VAL A CA 1
ATOM 795 C C . VAL A 1 102 ? 8.155 5.481 -0.995 1.00 96.31 102 VAL A C 1
ATOM 797 O O . VAL A 1 102 ? 7.719 4.988 -2.029 1.00 96.31 102 VAL A O 1
ATOM 800 N N . ASP A 1 103 ? 9.160 6.358 -1.004 1.00 95.75 103 ASP A N 1
ATOM 801 C CA . ASP A 1 103 ? 9.848 6.800 -2.223 1.00 95.75 103 ASP A CA 1
ATOM 802 C C . ASP A 1 103 ? 10.421 5.617 -3.021 1.00 95.75 103 ASP A C 1
ATOM 804 O O . ASP A 1 103 ? 10.208 5.515 -4.229 1.00 95.75 103 ASP A O 1
ATOM 808 N N . ARG A 1 104 ? 11.072 4.673 -2.332 1.00 94.88 104 ARG A N 1
ATOM 809 C CA . ARG A 1 104 ? 11.663 3.483 -2.960 1.00 94.88 104 ARG A CA 1
ATOM 810 C C . ARG A 1 104 ? 10.617 2.455 -3.378 1.00 94.88 104 ARG A C 1
ATOM 812 O O . ARG A 1 104 ? 10.837 1.744 -4.358 1.00 94.88 104 ARG A O 1
ATOM 819 N N . ALA A 1 105 ? 9.502 2.377 -2.655 1.00 94.75 105 ALA A N 1
ATOM 820 C CA . ALA A 1 105 ? 8.377 1.516 -3.002 1.00 94.75 105 ALA A CA 1
ATOM 821 C C . ALA A 1 105 ? 7.738 1.948 -4.331 1.00 94.75 105 ALA A C 1
ATOM 823 O O . ALA A 1 105 ? 7.520 1.111 -5.204 1.00 94.75 105 ALA A O 1
ATOM 824 N N . ILE A 1 106 ? 7.519 3.258 -4.516 1.00 94.00 106 ILE A N 1
ATOM 825 C CA . ILE A 1 106 ? 6.988 3.829 -5.766 1.00 94.00 106 ILE A CA 1
ATOM 826 C C . ILE A 1 106 ? 7.903 3.528 -6.961 1.00 94.00 106 ILE A C 1
ATOM 828 O O . ILE A 1 106 ? 7.412 3.209 -8.043 1.00 94.00 106 ILE A O 1
ATOM 832 N N . ASP A 1 107 ? 9.222 3.562 -6.760 1.00 90.75 107 ASP A N 1
ATOM 833 C CA . ASP A 1 107 ? 10.204 3.252 -7.810 1.00 90.75 107 ASP A CA 1
ATOM 834 C C . ASP A 1 107 ? 10.359 1.746 -8.090 1.00 90.75 107 ASP A C 1
ATOM 836 O O . ASP A 1 107 ? 11.111 1.348 -8.985 1.00 90.75 107 ASP A O 1
ATOM 840 N N . GLY A 1 108 ? 9.687 0.884 -7.317 1.00 89.12 108 GLY A N 1
ATOM 841 C CA . GLY A 1 108 ? 9.879 -0.567 -7.366 1.00 89.12 108 GLY A CA 1
ATOM 842 C C . GLY A 1 108 ? 11.303 -0.990 -6.980 1.00 89.12 108 GLY A C 1
ATOM 843 O O . GLY A 1 108 ? 11.784 -2.022 -7.448 1.00 89.12 108 GLY A O 1
ATOM 844 N N . ALA A 1 109 ? 11.996 -0.176 -6.176 1.00 89.00 109 ALA A N 1
ATOM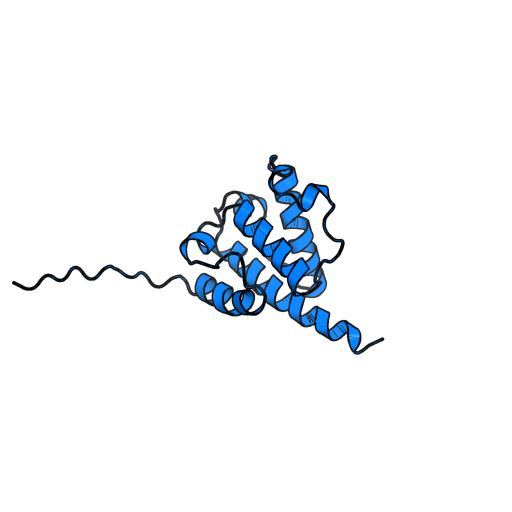 845 C CA . ALA A 1 109 ? 13.417 -0.317 -5.858 1.00 89.00 109 ALA A CA 1
ATOM 846 C C . ALA A 1 109 ? 13.693 -1.030 -4.523 1.00 89.00 109 ALA A C 1
ATOM 848 O O . ALA A 1 109 ? 14.843 -1.373 -4.248 1.00 89.00 109 ALA A O 1
ATOM 849 N N . ASP A 1 110 ? 12.672 -1.240 -3.686 1.00 93.06 110 ASP A N 1
ATOM 850 C CA . ASP A 1 110 ? 12.800 -1.937 -2.402 1.00 93.06 110 ASP A CA 1
ATOM 851 C C . ASP A 1 110 ? 11.701 -2.991 -2.218 1.00 93.06 110 ASP A C 1
ATOM 853 O O . ASP A 1 110 ? 10.725 -2.824 -1.483 1.00 93.06 110 ASP A O 1
ATOM 857 N N . ALA A 1 111 ? 11.852 -4.097 -2.948 1.00 95.69 111 ALA A N 1
ATOM 858 C CA . ALA A 1 111 ? 10.883 -5.186 -2.956 1.00 95.69 111 ALA A CA 1
ATOM 859 C C . ALA A 1 111 ? 10.682 -5.800 -1.569 1.00 95.69 111 ALA A C 1
ATOM 861 O O . ALA A 1 111 ? 9.559 -6.141 -1.204 1.00 95.69 111 ALA A O 1
ATOM 862 N N . ARG A 1 112 ? 11.758 -5.940 -0.788 1.00 96.31 112 ARG A N 1
ATOM 863 C CA . ARG A 1 112 ? 11.707 -6.628 0.502 1.00 96.31 112 ARG A CA 1
ATOM 864 C C . ARG A 1 112 ? 10.826 -5.872 1.491 1.00 96.31 112 ARG A C 1
ATOM 866 O O . ARG A 1 112 ? 9.845 -6.445 1.957 1.00 96.31 112 ARG A O 1
ATOM 873 N N . THR A 1 113 ? 11.128 -4.601 1.758 1.00 97.00 113 THR A N 1
ATOM 874 C CA . THR A 1 113 ? 10.344 -3.814 2.725 1.00 97.00 113 THR A CA 1
ATOM 875 C C . THR A 1 113 ? 8.925 -3.559 2.220 1.00 97.00 113 THR A C 1
ATOM 877 O O . THR A 1 113 ? 7.987 -3.538 3.014 1.00 97.00 113 THR A O 1
ATOM 880 N N . THR A 1 114 ? 8.728 -3.462 0.897 1.00 98.06 114 THR A N 1
ATOM 881 C CA . THR A 1 114 ? 7.382 -3.373 0.307 1.00 98.06 114 THR A CA 1
ATOM 882 C C . THR A 1 114 ? 6.563 -4.633 0.592 1.00 98.06 114 THR A C 1
ATOM 884 O O . THR A 1 114 ? 5.401 -4.536 0.969 1.00 98.06 114 THR A O 1
ATOM 887 N N . ASN A 1 115 ? 7.156 -5.824 0.467 1.00 98.31 115 ASN A N 1
ATOM 888 C CA . ASN A 1 115 ? 6.478 -7.079 0.801 1.00 98.31 115 ASN A CA 1
ATOM 889 C C . ASN A 1 115 ? 6.227 -7.222 2.306 1.00 98.31 115 ASN A C 1
ATOM 891 O O . ASN A 1 115 ? 5.145 -7.647 2.695 1.00 98.31 115 ASN A O 1
ATOM 895 N N . GLU A 1 116 ? 7.185 -6.834 3.148 1.00 97.25 116 GLU A N 1
ATOM 896 C CA . GLU A 1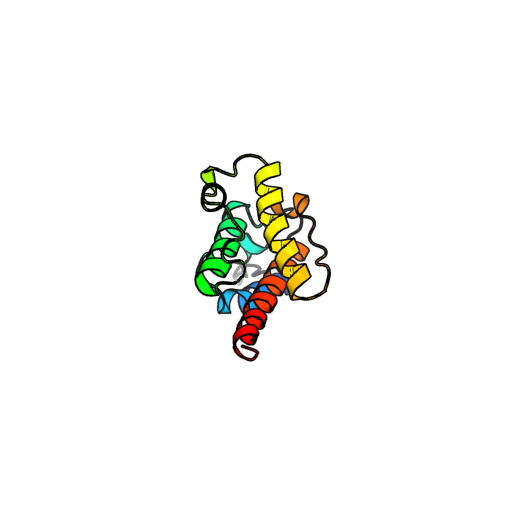 116 ? 7.002 -6.811 4.605 1.00 97.25 116 GLU A CA 1
ATOM 897 C C . GLU A 1 116 ? 5.826 -5.894 4.996 1.00 97.25 116 GLU A C 1
ATOM 899 O O . GLU A 1 116 ? 4.965 -6.303 5.771 1.00 97.25 116 GLU A O 1
ATOM 904 N N . PHE A 1 117 ? 5.695 -4.712 4.379 1.00 98.31 117 PHE A N 1
ATOM 905 C CA . PHE A 1 117 ? 4.514 -3.852 4.535 1.00 98.31 117 PHE A CA 1
ATOM 906 C C . PHE A 1 117 ? 3.208 -4.554 4.129 1.00 98.31 117 PHE A C 1
ATOM 908 O O . PHE A 1 117 ? 2.233 -4.507 4.875 1.00 98.31 117 PHE A O 1
ATOM 915 N N . LEU A 1 118 ? 3.179 -5.236 2.980 1.00 98.19 118 LEU A N 1
ATOM 916 C CA . LEU A 1 118 ? 1.992 -5.971 2.525 1.00 98.19 118 LEU A CA 1
ATOM 917 C C . LEU A 1 118 ? 1.606 -7.122 3.473 1.00 98.19 118 LEU A C 1
ATOM 919 O O . LEU A 1 118 ? 0.423 -7.410 3.652 1.00 98.19 118 LEU A O 1
ATOM 923 N N . GLN A 1 119 ? 2.587 -7.765 4.107 1.00 97.50 119 GLN A N 1
ATOM 924 C CA . GLN A 1 119 ? 2.351 -8.796 5.120 1.00 97.50 119 GLN A CA 1
ATOM 925 C C . GLN A 1 119 ? 1.791 -8.196 6.415 1.00 97.50 119 GLN A C 1
ATOM 927 O O . GLN A 1 119 ? 0.851 -8.755 6.979 1.00 97.50 119 GLN A O 1
ATOM 932 N N . LEU A 1 120 ? 2.321 -7.050 6.857 1.00 97.06 120 LEU A N 1
ATOM 933 C CA . LEU A 1 120 ? 1.788 -6.313 8.006 1.00 97.06 120 LEU A CA 1
ATOM 934 C C . LEU A 1 120 ? 0.359 -5.830 7.746 1.00 97.06 120 LEU A C 1
ATOM 936 O O . LEU A 1 120 ? -0.490 -5.959 8.622 1.00 97.06 120 LEU A O 1
ATOM 940 N N . LEU A 1 121 ? 0.062 -5.360 6.533 1.00 97.38 121 LEU A N 1
ATOM 941 C CA . LEU A 1 121 ? -1.294 -5.004 6.119 1.00 97.38 121 LEU A CA 1
ATOM 942 C C . LEU A 1 121 ? -2.254 -6.196 6.239 1.00 97.38 121 LEU A C 1
ATOM 944 O O . LEU A 1 121 ? -3.326 -6.057 6.821 1.00 97.38 121 LEU A O 1
ATOM 948 N N . ALA A 1 122 ? -1.852 -7.372 5.741 1.00 96.69 122 ALA A N 1
ATOM 949 C CA . ALA A 1 122 ? -2.651 -8.594 5.840 1.00 96.69 122 ALA A CA 1
ATOM 950 C C . ALA A 1 122 ? -2.905 -9.032 7.294 1.00 96.69 122 ALA A C 1
ATOM 952 O O . ALA A 1 122 ? -3.904 -9.693 7.577 1.00 96.69 122 ALA A O 1
ATOM 953 N N . PHE A 1 123 ? -1.998 -8.695 8.214 1.00 95.00 123 PHE A N 1
ATOM 954 C CA . PHE A 1 123 ? -2.170 -8.944 9.641 1.00 95.00 123 PHE A CA 1
ATOM 955 C C . PHE A 1 123 ? -3.088 -7.896 10.294 1.00 95.00 123 PHE A C 1
ATOM 957 O O . PHE A 1 123 ? -4.052 -8.263 10.966 1.00 95.00 123 PHE A O 1
ATOM 964 N N . ALA A 1 124 ? -2.854 -6.607 10.031 1.00 94.81 124 ALA A N 1
ATOM 965 C CA . ALA A 1 124 ? -3.631 -5.495 10.579 1.00 94.81 124 ALA A CA 1
ATOM 966 C C . ALA A 1 124 ? -5.122 -5.583 10.219 1.00 94.81 124 ALA A C 1
ATOM 968 O O . ALA A 1 124 ? -5.977 -5.448 11.091 1.00 94.81 124 ALA A O 1
ATOM 969 N N . CYS A 1 125 ? -5.448 -5.913 8.965 1.00 92.75 125 CYS A N 1
ATOM 970 C CA . CYS A 1 125 ? -6.841 -6.010 8.522 1.00 92.75 125 CYS A CA 1
ATOM 971 C C . CYS A 1 125 ? -7.606 -7.198 9.131 1.00 92.75 125 CYS A C 1
ATOM 973 O O . CYS A 1 125 ? -8.830 -7.243 9.058 1.00 92.75 125 CYS A O 1
ATOM 975 N N . ARG A 1 126 ? -6.907 -8.178 9.719 1.00 86.19 126 ARG A N 1
ATOM 976 C CA . ARG A 1 126 ? -7.535 -9.275 10.473 1.00 86.19 126 ARG A CA 1
ATOM 977 C C . ARG A 1 126 ? -7.771 -8.898 11.931 1.00 86.19 126 ARG A C 1
ATOM 979 O O . ARG A 1 126 ? -8.719 -9.396 12.525 1.00 86.19 126 ARG A O 1
ATOM 986 N N . ALA A 1 127 ? -6.924 -8.040 12.497 1.00 67.19 127 ALA A N 1
ATOM 987 C CA . ALA A 1 127 ? -7.072 -7.558 13.865 1.00 67.19 127 ALA A CA 1
ATOM 988 C C . ALA A 1 127 ? -8.282 -6.621 14.019 1.00 67.19 127 ALA A C 1
ATOM 990 O O . ALA A 1 127 ? -8.951 -6.665 15.045 1.00 67.19 127 ALA A O 1
ATOM 991 N N . ASP A 1 128 ? -8.624 -5.847 12.983 1.00 55.34 128 ASP A N 1
ATOM 992 C CA . ASP A 1 128 ? -9.788 -4.942 12.996 1.00 55.34 128 ASP A CA 1
ATOM 993 C C . ASP A 1 128 ? -11.142 -5.694 13.060 1.00 55.34 128 ASP A C 1
ATOM 995 O O . ASP A 1 128 ? -12.152 -5.156 13.505 1.00 55.34 128 ASP A O 1
ATOM 999 N N . ASN A 1 129 ? -11.156 -6.999 12.747 1.00 48.16 129 ASN A N 1
ATOM 1000 C CA . ASN A 1 129 ? -12.301 -7.882 13.015 1.00 48.16 129 ASN A CA 1
ATOM 1001 C C . ASN A 1 129 ? -12.496 -8.218 14.511 1.00 48.16 129 ASN A C 1
ATOM 1003 O O . ASN A 1 129 ? -13.430 -8.947 14.841 1.00 48.16 129 ASN A O 1
ATOM 1007 N N . LEU A 1 130 ? -11.652 -7.713 15.421 1.00 44.53 130 LEU A N 1
ATOM 1008 C CA . LEU A 1 130 ? -11.835 -7.842 16.876 1.00 44.53 130 LEU A CA 1
ATOM 1009 C C . LEU A 1 130 ? -12.504 -6.613 17.515 1.00 44.53 130 LEU A C 1
ATOM 1011 O O . LEU A 1 130 ? -12.932 -6.695 18.665 1.00 44.53 130 LEU A O 1
ATOM 1015 N N . ALA A 1 131 ? -12.680 -5.510 16.779 1.00 42.78 131 ALA A N 1
ATOM 1016 C CA . ALA A 1 131 ? -13.451 -4.359 17.251 1.00 42.78 131 ALA A CA 1
ATOM 1017 C C . ALA A 1 131 ? -14.954 -4.635 17.532 1.00 42.78 131 ALA A C 1
ATOM 1019 O O . ALA A 1 131 ? -15.490 -3.981 18.426 1.00 42.78 131 ALA A O 1
ATOM 1020 N N . PRO A 1 132 ? -15.658 -5.605 16.897 1.00 42.88 132 PRO A N 1
ATOM 1021 C CA . PRO A 1 132 ? -17.045 -5.897 17.257 1.00 42.88 132 PRO A CA 1
ATOM 1022 C C . PRO A 1 132 ? -17.215 -6.716 18.551 1.00 42.88 132 PRO A C 1
ATOM 1024 O O . PRO A 1 132 ? -18.340 -7.070 18.881 1.00 42.88 132 PRO A O 1
ATOM 1027 N N . LEU A 1 133 ? -16.146 -7.029 19.297 1.00 40.62 133 LEU A N 1
ATOM 1028 C CA . LEU A 1 133 ? -16.241 -7.734 20.589 1.00 40.62 133 LEU A CA 1
ATOM 1029 C C . LEU A 1 133 ? -16.199 -6.802 21.812 1.00 40.62 133 LEU A C 1
ATOM 1031 O O . LEU A 1 133 ? -16.228 -7.288 22.941 1.00 40.62 133 LEU A O 1
ATOM 1035 N N . LEU A 1 134 ? -16.133 -5.482 21.603 1.00 38.06 134 LEU A N 1
ATOM 1036 C CA . LEU A 1 134 ? -16.130 -4.473 22.672 1.00 38.06 134 LEU A CA 1
ATOM 1037 C C . LEU A 1 134 ? -17.166 -3.351 22.456 1.00 38.06 134 LEU A C 1
ATOM 1039 O O . LEU A 1 134 ? -17.000 -2.263 23.007 1.00 38.06 134 LEU A O 1
ATOM 1043 N N . ALA A 1 135 ? -18.220 -3.608 21.676 1.00 35.22 135 ALA A N 1
ATOM 1044 C CA . ALA A 1 135 ? -19.374 -2.715 21.535 1.00 35.22 135 ALA A CA 1
ATOM 1045 C C . ALA A 1 135 ? -20.629 -3.338 22.155 1.00 35.22 135 ALA A C 1
ATOM 1047 O O . ALA A 1 135 ? -20.848 -4.551 21.929 1.00 35.22 135 ALA A O 1
#

pLDDT: mean 88.64, std 16.79, range [35.22, 98.38]

Mean predicted aligned error: 6.48 Å

Secondary structure (DSSP, 8-state):
----------PPPHHHHHHHHHHTTT--SS---HHHHHS--HHHHHHHHHHHHHHH-TTTTSS-TTTT-GGG--SHHHHHHHHHHHHHHHHHHHTS-----HHHHHTT--HHHHHHHHHHHHHHHHHGGGGGG--

Foldseek 3Di:
DDDDPDPPPPDADPLLVLLCVLLVVQAVDDRSDSVCLQQPALVRVLGSVVRNCVRQVQCPVLDDPLSNDVVSQPDPVSSLVSVVSLQVSLCVLVVHHQPDDSSCNNRSNCSNSVSVSSNSSSVSSVSVVCVVVPD

Nearest PDB structures (foldseek):
  5fmu-assembly1_A  TM=9.635E-01  e=2.264E-08  Mus musculus
  5fmt-assembly2_B  TM=9.779E-01  e=2.466E-06  Chlamydomonas reinhardtii
  8kcq-assembly1_A  TM=8.941E-01  e=1.758E-06  Homo sapiens
  2eqo-assembly1_A  TM=9.625E-01  e=5.094E-06  Homo sapiens
  6ax9-assembly1_A  TM=1.730E-01  e=7.253E+00  Streptomyces coelicolor A3(2)

Solvent-accessible surface area (backbone atoms only — not comparable to full-atom values): 7909 Å² total; per-residue (Å²): 140,89,78,83,78,72,74,84,76,75,74,70,58,68,60,49,53,48,27,40,60,50,30,54,75,61,34,90,47,68,80,78,42,62,72,48,52,57,42,35,49,54,70,56,54,52,44,40,56,51,32,40,24,73,64,60,51,43,66,67,82,73,63,54,81,63,68,74,36,68,88,70,46,74,48,69,70,52,46,40,50,60,54,48,53,53,51,52,49,38,25,64,72,64,76,46,88,74,86,55,54,55,74,39,36,58,69,30,71,38,32,64,46,44,32,52,50,48,36,48,43,45,49,38,46,56,55,63,72,55,60,78,78,79,113

Organism: Diacronema lutheri (NCBI:txid2081491)

Sequence (135 aa):
MAGLRLHDEKRPPQFVVQTQMTLGNVITRPRLTAPLLLKPPFHFLHAILLEVVSSTGFGRGLYSAEELNSKLLLHRPLQMLFIAKMLALVNAALGQPCLLRVDRAIDGADARTTNEFLQLLAFACRADNLAPLLA